Protein AF-A3F598-F1 (afdb_monomer)

Organism: Artemia franciscana (NCBI:txid6661)

Secondary structure (DSSP, 8-state):
--SS-TT-EEEEE-TTS-EEEEEEEEE--TT-TTSSPPPEEEEGGGGHHHHHHHS----

Mean predicted aligned error: 5.58 Å

Structure (mmCIF, N/CA/C/O backbone):
data_AF-A3F598-F1
#
_entry.id   AF-A3F598-F1
#
loop_
_atom_site.group_PDB
_atom_site.id
_atom_site.type_symbol
_atom_site.label_atom_id
_atom_site.label_alt_id
_atom_site.label_comp_id
_atom_site.label_asym_id
_atom_site.label_entity_id
_atom_site.label_seq_id
_atom_site.pdbx_PDB_ins_code
_atom_site.Cartn_x
_atom_site.Cartn_y
_atom_site.Cartn_z
_atom_site.occupancy
_atom_site.B_iso_or_equiv
_atom_site.auth_seq_id
_atom_site.auth_comp_id
_atom_site.auth_asym_id
_atom_site.auth_atom_id
_at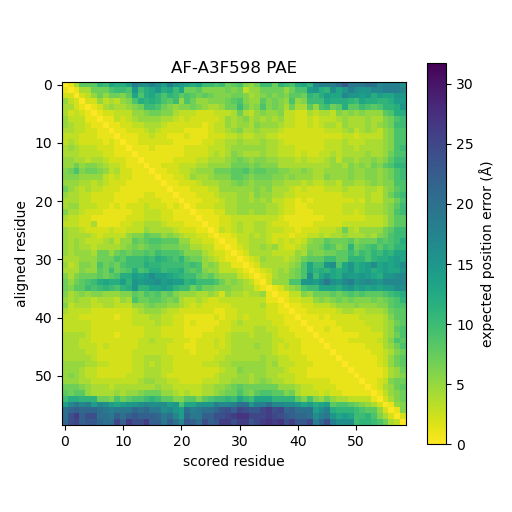om_site.pdbx_PDB_model_num
ATOM 1 N N . THR A 1 1 ? 9.010 -1.263 -7.101 1.00 69.81 1 THR A N 1
ATOM 2 C CA . THR A 1 1 ? 9.382 0.162 -6.980 1.00 69.81 1 THR A CA 1
ATOM 3 C C . THR A 1 1 ? 10.896 0.224 -6.888 1.00 69.81 1 THR A C 1
ATOM 5 O O . THR A 1 1 ? 11.477 -0.775 -6.484 1.00 69.81 1 THR A O 1
ATOM 8 N N . CYS A 1 2 ? 11.547 1.309 -7.312 1.00 73.25 2 CYS A N 1
ATOM 9 C CA . CYS A 1 2 ? 13.002 1.446 -7.124 1.00 73.25 2 CYS A CA 1
ATOM 10 C C . CYS A 1 2 ? 13.352 2.154 -5.812 1.00 73.25 2 CYS A C 1
ATOM 12 O O . CYS A 1 2 ? 14.285 1.764 -5.128 1.00 73.25 2 CYS A O 1
ATOM 14 N N . ASN A 1 3 ? 12.563 3.168 -5.450 1.00 80.44 3 ASN A N 1
ATOM 15 C CA . ASN A 1 3 ? 12.836 4.055 -4.315 1.00 80.44 3 ASN A CA 1
ATOM 16 C C . ASN A 1 3 ? 11.950 3.761 -3.094 1.00 80.44 3 ASN A C 1
ATOM 18 O O . ASN A 1 3 ? 11.669 4.661 -2.312 1.00 80.44 3 ASN A O 1
ATOM 22 N N . GLY A 1 4 ? 11.418 2.545 -2.974 1.00 78.12 4 GLY A N 1
ATOM 23 C CA . GLY A 1 4 ? 10.552 2.172 -1.858 1.00 78.12 4 GLY A CA 1
ATOM 24 C C . GLY A 1 4 ? 10.982 0.852 -1.246 1.00 78.12 4 GLY A C 1
ATOM 25 O O . GLY A 1 4 ? 11.584 0.023 -1.925 1.00 78.12 4 GLY A O 1
ATOM 26 N N . ASP A 1 5 ? 10.619 0.649 0.013 1.00 82.25 5 ASP A N 1
ATOM 27 C CA . ASP A 1 5 ? 10.961 -0.566 0.740 1.00 82.25 5 ASP A CA 1
ATOM 28 C C . ASP A 1 5 ? 10.011 -1.718 0.394 1.00 82.25 5 ASP A C 1
ATOM 30 O O . ASP A 1 5 ? 8.809 -1.530 0.159 1.00 82.25 5 ASP A O 1
ATOM 34 N N . SER A 1 6 ? 10.545 -2.940 0.400 1.00 84.81 6 SER A N 1
ATOM 35 C CA . SER A 1 6 ? 9.714 -4.148 0.360 1.00 84.81 6 SER A CA 1
ATOM 36 C C . SER A 1 6 ? 8.831 -4.186 1.609 1.00 84.81 6 SER A C 1
ATOM 38 O O . SER A 1 6 ? 9.333 -4.050 2.721 1.00 84.81 6 SER A O 1
ATOM 40 N N . GLY A 1 7 ? 7.514 -4.326 1.435 1.00 89.69 7 GLY A N 1
ATOM 41 C CA . GLY A 1 7 ? 6.548 -4.192 2.532 1.00 89.69 7 GLY A CA 1
ATOM 42 C C . GLY A 1 7 ? 6.207 -2.748 2.933 1.00 89.69 7 GLY A C 1
ATOM 43 O O . GLY A 1 7 ? 5.410 -2.551 3.847 1.00 89.69 7 GLY A O 1
ATOM 44 N N . GLY A 1 8 ? 6.761 -1.734 2.259 1.00 91.06 8 GLY A N 1
ATOM 45 C CA . GLY A 1 8 ? 6.454 -0.327 2.530 1.00 91.06 8 GLY A CA 1
ATOM 46 C C . GLY A 1 8 ? 5.032 0.08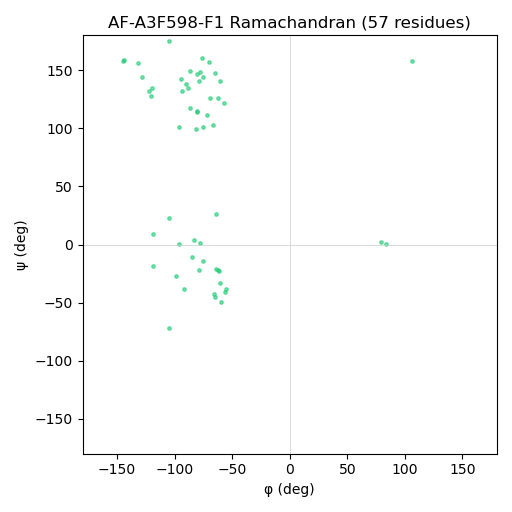8 2.105 1.00 91.06 8 GLY A C 1
ATOM 47 O O . GLY A 1 8 ? 4.436 -0.554 1.230 1.00 91.06 8 GLY A O 1
ATOM 48 N N . PRO A 1 9 ? 4.476 1.165 2.694 1.00 93.19 9 PRO A N 1
ATOM 49 C CA . PRO A 1 9 ? 3.119 1.619 2.411 1.00 93.19 9 PRO A CA 1
ATOM 50 C C . PRO A 1 9 ? 3.019 2.406 1.096 1.00 93.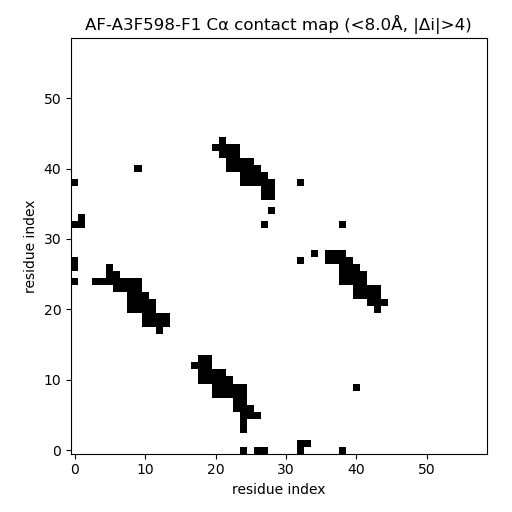19 9 PRO A C 1
ATOM 52 O O . PRO A 1 9 ? 3.840 3.270 0.796 1.00 93.19 9 PRO A O 1
ATOM 55 N N . LEU A 1 10 ? 1.936 2.172 0.356 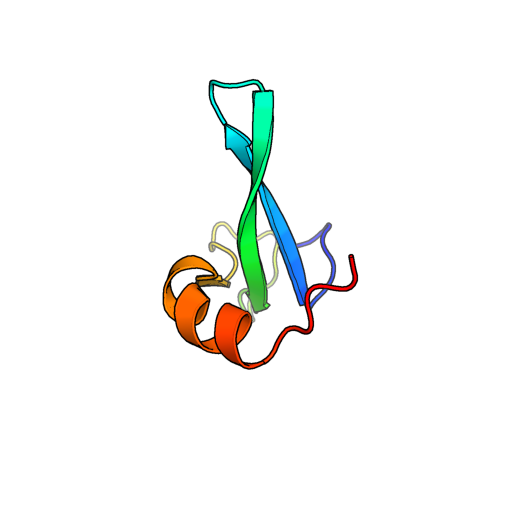1.00 92.69 10 LEU A N 1
ATOM 56 C CA . LEU A 1 10 ? 1.455 3.052 -0.706 1.00 92.69 10 LEU A CA 1
ATOM 57 C C . LEU A 1 10 ? 0.362 3.954 -0.129 1.00 92.69 10 LEU A C 1
ATOM 59 O O . LEU A 1 10 ? -0.782 3.522 0.045 1.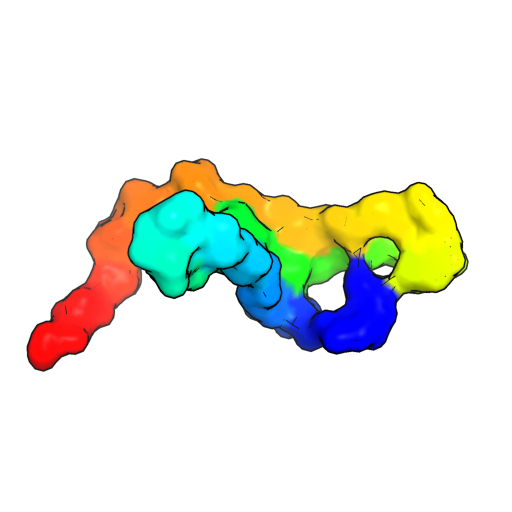00 92.69 10 LEU A O 1
ATOM 63 N N . ASN A 1 11 ? 0.723 5.200 0.173 1.00 94.88 11 ASN A N 1
ATOM 64 C CA . ASN A 1 11 ? -0.189 6.195 0.728 1.00 94.88 11 ASN A CA 1
ATOM 65 C C . ASN A 1 11 ? -0.794 7.077 -0.369 1.00 94.88 11 ASN A C 1
ATOM 67 O O . ASN A 1 11 ? -0.113 7.462 -1.316 1.00 94.88 11 ASN A O 1
ATOM 71 N N . TYR A 1 12 ? -2.064 7.431 -0.201 1.00 95.00 12 TYR A N 1
ATOM 72 C CA . TYR A 1 12 ? -2.794 8.353 -1.061 1.00 95.00 12 TYR A CA 1
ATOM 73 C C . TYR A 1 12 ? -3.334 9.522 -0.237 1.00 95.00 12 TYR A C 1
ATOM 75 O O . TYR A 1 12 ? -3.918 9.304 0.827 1.00 95.00 12 TYR A O 1
ATOM 83 N N . LEU A 1 13 ? -3.125 10.749 -0.724 1.00 96.94 13 LEU A N 1
ATOM 84 C CA . LEU A 1 13 ? -3.674 11.963 -0.125 1.00 96.94 13 LEU A CA 1
ATOM 85 C C . LEU A 1 13 ? -5.130 12.126 -0.567 1.00 96.94 13 LEU A C 1
ATOM 87 O O . LEU A 1 13 ? -5.420 12.325 -1.746 1.00 96.94 13 LEU A O 1
ATOM 91 N N . MET A 1 14 ? -6.040 12.023 0.390 1.00 95.56 14 MET A N 1
ATOM 92 C CA . MET A 1 14 ? -7.471 12.190 0.186 1.00 95.56 14 MET A CA 1
ATOM 93 C C . MET A 1 14 ? -7.833 13.672 0.031 1.00 95.56 14 MET A C 1
ATOM 95 O O . MET A 1 14 ? -7.105 14.562 0.470 1.00 95.56 14 MET A O 1
ATOM 99 N N . ALA A 1 15 ? -9.008 13.940 -0.542 1.00 96.12 15 ALA A N 1
ATOM 100 C CA . ALA A 1 15 ? -9.519 15.303 -0.718 1.00 96.12 15 ALA A CA 1
ATOM 101 C C . ALA A 1 15 ? -9.732 16.062 0.609 1.00 96.12 15 ALA A C 1
ATOM 103 O O . ALA A 1 15 ? -9.718 17.288 0.618 1.00 96.12 15 ALA A O 1
ATOM 104 N N . ASP A 1 16 ? -9.907 15.343 1.722 1.00 96.31 16 ASP A N 1
ATOM 105 C CA . ASP A 1 16 ? -10.033 15.904 3.075 1.00 96.31 16 ASP A CA 1
ATOM 106 C C . ASP A 1 16 ? -8.677 16.215 3.743 1.00 96.31 16 ASP A C 1
ATOM 108 O O . ASP A 1 16 ? -8.637 16.622 4.902 1.00 96.31 16 ASP A O 1
ATOM 112 N N . GLY A 1 17 ? -7.562 16.025 3.029 1.00 96.44 17 GLY A N 1
ATOM 113 C CA . GLY A 1 17 ? -6.210 16.268 3.530 1.00 96.44 17 GLY A CA 1
ATOM 114 C C . GLY A 1 17 ? -5.614 15.115 4.343 1.00 96.44 17 GLY A C 1
ATOM 115 O O . GLY A 1 17 ? -4.475 15.220 4.797 1.00 96.44 17 GLY A O 1
ATOM 116 N N . THR A 1 18 ? -6.338 14.006 4.521 1.00 96.69 18 THR A N 1
ATOM 117 C CA . THR A 1 18 ? -5.824 12.825 5.226 1.00 96.69 18 THR A CA 1
ATOM 118 C C . THR A 1 18 ? -5.054 11.892 4.294 1.00 96.69 18 THR A C 1
ATOM 120 O O . THR A 1 18 ? -5.363 11.770 3.109 1.00 96.69 18 THR A O 1
ATOM 123 N N . TYR A 1 19 ? -4.053 11.186 4.823 1.00 96.00 19 TYR A N 1
ATOM 124 C CA . TYR A 1 19 ? -3.379 10.113 4.090 1.00 96.00 19 TYR A CA 1
ATOM 125 C C . TYR A 1 19 ? -4.016 8.764 4.413 1.00 96.00 19 TYR A C 1
ATOM 127 O O . TYR A 1 19 ? -4.198 8.419 5.581 1.00 96.00 19 TYR A O 1
ATOM 135 N N . LYS A 1 20 ? -4.308 7.973 3.378 1.00 95.06 20 LYS A N 1
ATOM 136 C CA . LYS A 1 20 ? -4.777 6.589 3.516 1.00 95.06 20 LYS A CA 1
ATOM 137 C C . LYS A 1 20 ? -3.819 5.624 2.841 1.00 95.06 20 LYS A C 1
ATOM 139 O O . LYS A 1 20 ? -3.411 5.846 1.703 1.00 95.06 20 LYS A O 1
ATOM 144 N N . THR A 1 21 ? -3.500 4.527 3.518 1.00 95.06 21 THR A N 1
ATOM 145 C CA . THR A 1 21 ? -2.706 3.443 2.936 1.00 95.06 21 THR A CA 1
ATOM 146 C C . THR A 1 21 ? -3.603 2.552 2.081 1.00 95.06 21 THR A C 1
ATOM 148 O O . THR A 1 21 ? -4.516 1.900 2.586 1.00 95.06 21 THR A O 1
ATOM 151 N N . LEU A 1 22 ? -3.350 2.528 0.773 1.00 94.50 22 LEU A N 1
ATOM 152 C CA . LEU A 1 22 ? -4.117 1.736 -0.194 1.00 94.50 22 LEU A CA 1
ATOM 153 C C . LEU A 1 22 ? -3.428 0.417 -0.545 1.00 94.50 22 LEU A C 1
ATOM 155 O O . LEU A 1 22 ? -4.094 -0.554 -0.916 1.00 94.50 22 LEU A O 1
ATOM 159 N N . GLY A 1 23 ? -2.102 0.382 -0.429 1.00 94.25 23 GLY A N 1
ATOM 160 C CA . GLY A 1 23 ? -1.300 -0.759 -0.834 1.00 94.25 23 GLY A CA 1
ATOM 161 C C . GLY A 1 23 ? -0.106 -1.015 0.072 1.00 94.25 23 GLY A C 1
ATOM 162 O O . GLY A 1 23 ? 0.364 -0.115 0.763 1.00 94.25 23 GLY A O 1
ATOM 163 N N . ILE A 1 24 ? 0.396 -2.244 0.028 1.00 93.88 24 ILE A N 1
ATOM 164 C CA . ILE A 1 24 ? 1.678 -2.642 0.621 1.00 93.88 24 ILE A CA 1
ATOM 165 C C . ILE A 1 24 ? 2.554 -3.182 -0.509 1.00 93.88 24 ILE A C 1
ATOM 167 O O . ILE A 1 24 ? 2.097 -4.041 -1.267 1.00 93.88 24 ILE A O 1
ATOM 171 N N . THR A 1 25 ? 3.781 -2.676 -0.653 1.00 92.75 25 THR A N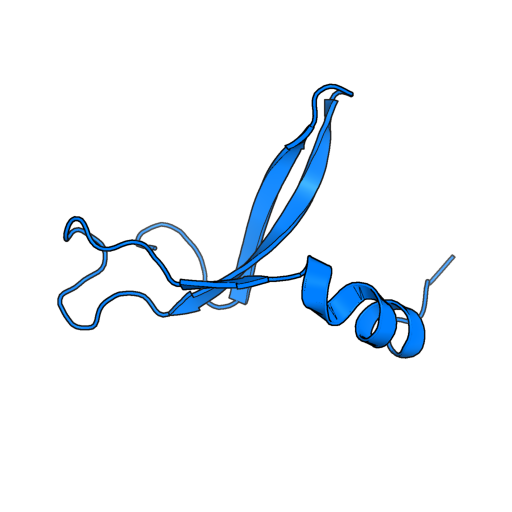 1
ATOM 172 C CA . THR A 1 25 ? 4.708 -3.092 -1.719 1.00 92.75 25 THR A CA 1
ATOM 173 C C . THR A 1 25 ? 4.941 -4.599 -1.661 1.00 92.75 25 THR A C 1
ATOM 175 O O . THR A 1 25 ? 5.410 -5.108 -0.644 1.00 92.75 25 THR A O 1
ATOM 178 N N . SER A 1 26 ? 4.629 -5.302 -2.753 1.00 89.06 26 SER A N 1
ATOM 179 C CA . SER A 1 26 ? 4.799 -6.752 -2.854 1.00 89.06 26 SER A CA 1
ATOM 180 C C . SER A 1 26 ? 6.011 -7.099 -3.712 1.00 89.06 26 SER A C 1
ATOM 182 O O . SER A 1 26 ? 7.045 -7.488 -3.179 1.00 89.06 26 SER A O 1
ATOM 184 N N . PHE A 1 27 ? 5.927 -6.902 -5.028 1.00 86.94 27 PHE A N 1
ATOM 185 C CA . PHE A 1 27 ? 7.022 -7.216 -5.944 1.00 86.94 27 PHE A CA 1
ATOM 186 C C . PHE A 1 27 ? 7.103 -6.219 -7.100 1.00 86.94 27 PHE A C 1
ATOM 188 O O . PHE A 1 27 ? 6.143 -5.527 -7.442 1.00 86.94 27 PHE A O 1
ATOM 195 N N . GLY A 1 28 ? 8.288 -6.131 -7.696 1.00 86.81 28 GLY A N 1
ATOM 196 C CA . GLY A 1 28 ? 8.516 -5.459 -8.971 1.00 86.81 28 GLY A CA 1
ATOM 197 C C . GLY A 1 28 ? 8.713 -6.471 -10.095 1.00 86.81 28 GLY A C 1
ATOM 198 O O . GLY A 1 28 ? 8.790 -7.675 -9.856 1.00 86.81 28 GLY A O 1
ATOM 199 N N . SER A 1 29 ? 8.822 -5.978 -11.326 1.00 85.12 29 SER A N 1
ATOM 200 C CA . SER A 1 29 ? 9.191 -6.820 -12.464 1.00 85.12 29 SER A CA 1
ATOM 201 C C . SER A 1 29 ? 10.579 -7.440 -12.270 1.00 85.12 29 SER A C 1
ATOM 203 O O . SER A 1 29 ? 11.511 -6.766 -11.828 1.00 85.12 29 SER A O 1
ATOM 205 N N . SER A 1 30 ? 10.738 -8.706 -12.667 1.00 83.62 30 SER A N 1
ATOM 206 C CA . SER A 1 30 ? 12.042 -9.384 -12.717 1.00 83.62 30 SER A CA 1
ATOM 207 C C . SER A 1 30 ? 13.002 -8.745 -13.725 1.00 83.62 30 SER A C 1
ATOM 209 O O . SER A 1 30 ? 14.213 -8.888 -13.595 1.00 83.62 30 SER A O 1
ATOM 211 N N . ALA A 1 31 ? 12.472 -7.998 -14.699 1.00 84.94 31 ALA A N 1
ATOM 212 C CA . ALA A 1 31 ? 13.251 -7.237 -15.673 1.00 84.94 31 ALA A CA 1
ATOM 213 C C . ALA A 1 31 ? 13.824 -5.915 -15.113 1.00 84.94 31 ALA A C 1
ATOM 215 O O . ALA A 1 31 ? 14.466 -5.171 -15.855 1.00 84.94 31 ALA A O 1
ATOM 216 N N . GLY A 1 32 ? 13.582 -5.612 -13.833 1.00 78.69 32 GLY A N 1
ATOM 217 C CA . GLY A 1 32 ? 14.014 -4.386 -13.164 1.00 78.69 32 GLY A CA 1
ATOM 218 C C . GLY A 1 32 ? 12.871 -3.396 -12.922 1.00 78.69 32 GLY A C 1
ATOM 219 O O . GLY A 1 32 ? 11.832 -3.432 -13.580 1.00 78.69 32 GLY A O 1
ATOM 220 N N . CYS A 1 33 ? 13.067 -2.506 -11.948 1.00 76.50 33 CYS A N 1
ATOM 221 C CA . CYS A 1 33 ? 12.051 -1.558 -11.478 1.00 76.50 33 CYS A CA 1
ATOM 222 C C . CYS A 1 33 ? 11.966 -0.255 -12.300 1.00 76.50 33 CYS A C 1
ATOM 224 O O . CYS A 1 33 ? 11.023 0.506 -12.103 1.00 76.50 33 CYS A O 1
ATOM 226 N N . GLU A 1 34 ? 12.935 -0.012 -13.190 1.00 79.06 34 GLU A N 1
ATOM 227 C CA . GLU A 1 34 ? 13.009 1.151 -14.098 1.00 79.06 34 GLU A CA 1
ATOM 228 C C . GLU A 1 34 ? 12.463 0.848 -15.500 1.00 79.06 34 GLU A C 1
ATOM 230 O O . GLU A 1 34 ? 12.490 1.687 -16.396 1.00 79.06 34 GLU A O 1
ATOM 235 N N . LYS A 1 35 ? 11.995 -0.380 -15.720 1.00 77.25 35 LYS A N 1
ATOM 236 C CA . LYS A 1 35 ? 11.190 -0.706 -16.895 1.00 77.25 35 LYS A CA 1
ATOM 237 C C . LYS A 1 35 ? 9.772 -0.198 -16.644 1.00 77.25 35 LYS A C 1
ATOM 239 O O . LYS A 1 35 ? 9.330 -0.254 -15.501 1.00 77.25 35 LYS A O 1
ATOM 244 N N . ASP A 1 36 ? 9.053 0.215 -17.690 1.00 77.62 36 ASP A N 1
ATOM 245 C CA . ASP A 1 36 ? 7.668 0.742 -17.646 1.00 77.62 36 ASP A CA 1
ATOM 246 C C . ASP A 1 36 ? 6.602 -0.276 -17.165 1.00 77.62 36 ASP A C 1
ATOM 248 O O . ASP A 1 36 ? 5.424 -0.206 -17.515 1.00 77.62 36 ASP A O 1
ATOM 252 N N . TYR A 1 37 ? 6.998 -1.259 -16.358 1.00 84.75 37 TYR A N 1
ATOM 253 C CA . TYR A 1 37 ? 6.117 -2.189 -15.682 1.00 84.75 37 TYR A CA 1
ATOM 254 C C . TYR A 1 37 ? 5.679 -1.621 -14.329 1.00 84.75 37 TYR A C 1
ATOM 256 O O . TYR A 1 37 ? 6.514 -1.165 -13.541 1.00 84.75 37 TYR A O 1
ATOM 264 N N . PRO A 1 38 ? 4.383 -1.710 -13.997 1.00 83.88 38 PRO A N 1
ATOM 265 C CA . PRO A 1 38 ? 3.908 -1.305 -12.686 1.00 83.88 38 PRO A CA 1
ATOM 266 C C . PRO A 1 38 ? 4.491 -2.210 -11.593 1.00 83.88 38 PRO A C 1
ATOM 268 O O . PRO A 1 38 ? 4.701 -3.409 -11.786 1.00 83.88 38 PRO A O 1
ATOM 271 N N . ALA A 1 39 ? 4.712 -1.640 -10.410 1.00 87.88 39 ALA A N 1
ATOM 272 C CA . ALA A 1 39 ? 4.953 -2.434 -9.212 1.00 87.88 39 ALA A CA 1
ATOM 273 C C . ALA A 1 39 ? 3.634 -3.047 -8.715 1.00 87.88 39 ALA A C 1
ATOM 275 O O . ALA A 1 39 ? 2.579 -2.415 -8.792 1.00 87.88 39 ALA A O 1
ATOM 276 N N . ALA A 1 40 ? 3.699 -4.265 -8.183 1.00 91.19 40 ALA A N 1
ATOM 277 C CA . ALA A 1 40 ? 2.558 -4.939 -7.588 1.00 91.19 40 ALA A CA 1
ATOM 278 C C . ALA A 1 40 ? 2.456 -4.619 -6.091 1.00 91.19 40 ALA A C 1
ATOM 280 O O . ALA A 1 40 ? 3.452 -4.639 -5.359 1.00 91.19 40 ALA A O 1
ATOM 281 N N . PHE A 1 41 ? 1.229 -4.378 -5.634 1.00 93.56 41 PHE A N 1
ATOM 282 C CA . PHE A 1 41 ? 0.912 -4.063 -4.245 1.00 93.56 41 PHE A CA 1
ATOM 283 C C . PHE A 1 41 ? -0.193 -4.987 -3.732 1.00 93.56 41 PHE A C 1
ATOM 285 O O . PHE A 1 41 ? -1.138 -5.298 -4.459 1.00 93.56 41 PHE A O 1
ATOM 292 N N . VAL A 1 42 ? -0.115 -5.377 -2.460 1.00 95.06 42 VAL A N 1
ATOM 293 C CA . VAL A 1 42 ? -1.251 -5.991 -1.761 1.00 95.06 42 VAL A CA 1
ATOM 294 C C . VAL A 1 42 ? -2.318 -4.921 -1.567 1.00 95.06 42 VAL A C 1
ATOM 296 O O . VAL A 1 42 ? -2.027 -3.868 -1.009 1.00 95.06 42 VAL A O 1
ATOM 299 N N . ARG A 1 43 ? -3.554 -5.181 -2.003 1.00 95.25 43 ARG A N 1
ATOM 300 C CA . ARG A 1 43 ? -4.675 -4.242 -1.864 1.00 95.25 43 ARG A CA 1
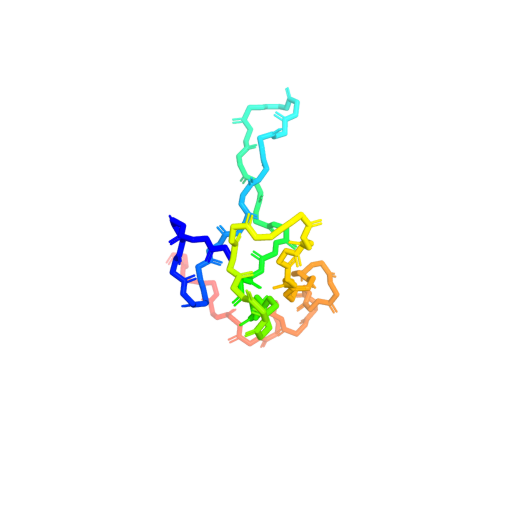ATOM 301 C C . ARG A 1 43 ? -5.185 -4.228 -0.420 1.00 95.25 43 ARG A C 1
ATOM 303 O O . ARG A 1 43 ? -5.959 -5.106 -0.049 1.00 95.25 43 ARG A O 1
ATOM 310 N N . VAL A 1 44 ? -4.815 -3.215 0.368 1.00 95.00 44 VAL A N 1
ATOM 311 C CA . VAL A 1 44 ? -5.162 -3.112 1.804 1.00 95.00 44 VAL A CA 1
ATOM 312 C C . VAL A 1 44 ? -6.671 -3.194 2.032 1.00 95.00 44 VAL A C 1
ATOM 314 O O . VAL A 1 44 ? -7.126 -3.874 2.947 1.00 95.00 44 VAL A O 1
ATOM 317 N N . THR A 1 45 ? -7.462 -2.585 1.146 1.00 93.44 45 THR A N 1
ATOM 318 C CA . THR A 1 45 ? -8.927 -2.585 1.254 1.00 93.44 45 THR A CA 1
ATOM 319 C C . THR A 1 45 ? -9.556 -3.979 1.175 1.00 93.44 45 THR A C 1
ATOM 321 O O . THR A 1 45 ? -10.655 -4.164 1.680 1.00 93.44 45 THR A O 1
ATOM 324 N N . ALA A 1 46 ? -8.871 -4.975 0.596 1.00 95.88 46 ALA A N 1
ATOM 325 C CA . ALA A 1 46 ? -9.350 -6.360 0.574 1.00 95.88 46 ALA A CA 1
ATOM 326 C C . ALA A 1 46 ? -9.194 -7.089 1.919 1.00 95.88 46 ALA A C 1
ATOM 328 O O . ALA A 1 46 ? -9.769 -8.159 2.087 1.00 95.88 46 ALA A O 1
ATOM 329 N N . TYR A 1 47 ? -8.411 -6.538 2.848 1.00 94.94 47 TYR A N 1
ATOM 330 C CA . TYR A 1 47 ? -8.045 -7.192 4.105 1.00 94.94 47 TYR A CA 1
ATOM 331 C C . TYR A 1 47 ? -8.514 -6.420 5.339 1.00 94.94 47 TYR A C 1
ATOM 333 O O . TYR A 1 47 ? -8.135 -6.790 6.444 1.00 94.94 47 TYR A O 1
ATOM 341 N N . LEU A 1 48 ? -9.332 -5.371 5.190 1.00 93.38 48 LEU A N 1
ATOM 342 C CA . LEU A 1 48 ? -9.752 -4.531 6.319 1.00 93.38 48 LEU A CA 1
ATOM 343 C C . LEU A 1 48 ? -10.426 -5.335 7.435 1.00 93.38 48 LEU A C 1
ATOM 345 O O . LEU A 1 48 ? -10.103 -5.112 8.595 1.00 93.38 48 LEU A O 1
ATOM 349 N N . ASP A 1 49 ? -11.271 -6.312 7.098 1.00 94.12 49 ASP A N 1
ATOM 350 C CA . ASP A 1 49 ? -11.950 -7.155 8.093 1.00 94.12 49 ASP A CA 1
ATOM 351 C C . ASP A 1 49 ? -10.963 -8.038 8.867 1.00 94.12 49 ASP A C 1
ATOM 353 O O . ASP A 1 49 ? -11.033 -8.160 10.094 1.00 94.12 49 ASP A O 1
ATOM 357 N N . TRP A 1 50 ? -9.996 -8.626 8.154 1.00 94.69 50 TRP A N 1
ATOM 358 C CA . TRP A 1 50 ? -8.932 -9.4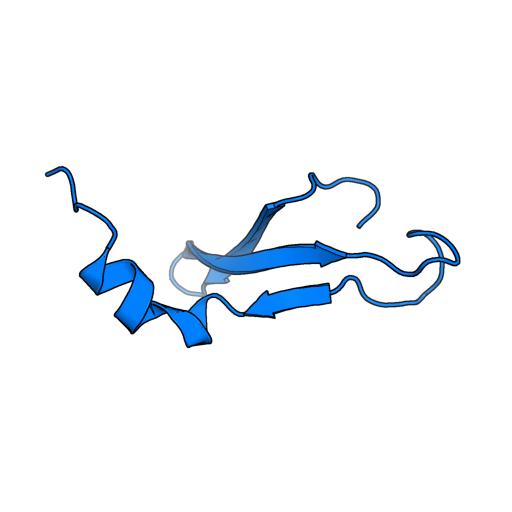14 8.770 1.00 94.69 50 TRP A CA 1
ATOM 359 C C . TRP A 1 50 ? -8.052 -8.534 9.659 1.00 94.69 50 TRP A C 1
ATOM 361 O O . TRP A 1 50 ? -7.776 -8.903 10.798 1.00 94.69 50 TRP A O 1
ATOM 371 N N . ILE A 1 51 ? -7.664 -7.350 9.177 1.00 92.69 51 ILE A N 1
ATOM 372 C CA . ILE A 1 51 ? -6.882 -6.380 9.945 1.00 92.69 51 ILE A CA 1
ATOM 373 C C . ILE A 1 51 ? -7.655 -5.975 11.201 1.00 92.69 51 ILE A C 1
ATOM 375 O O . ILE A 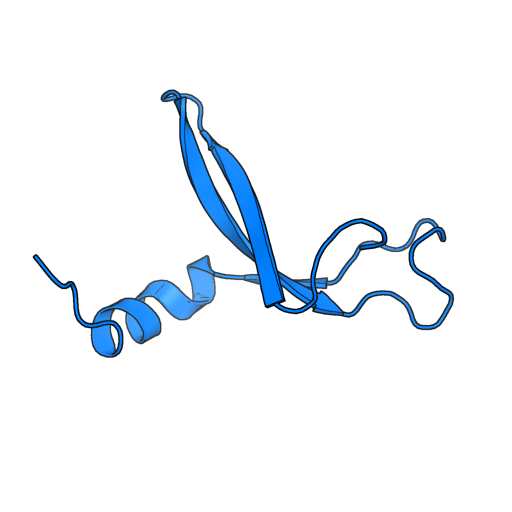1 51 ? -7.101 -6.063 12.285 1.00 92.69 51 ILE A O 1
ATOM 379 N N . ALA A 1 52 ? -8.931 -5.605 11.096 1.00 91.12 52 ALA A N 1
ATOM 380 C CA . ALA A 1 52 ? -9.746 -5.201 12.242 1.00 91.12 52 ALA A CA 1
ATOM 381 C C . ALA A 1 52 ? -9.885 -6.316 13.293 1.00 91.12 52 ALA A C 1
ATOM 383 O O . ALA A 1 52 ? -9.917 -6.037 14.488 1.00 91.12 52 ALA A O 1
ATOM 384 N N . SER A 1 53 ? -9.918 -7.577 12.855 1.00 93.94 53 SER A N 1
ATOM 385 C CA . SER A 1 53 ? -10.021 -8.736 13.749 1.00 93.94 53 SER A CA 1
ATOM 386 C C . SER A 1 53 ? -8.698 -9.116 14.427 1.00 93.94 53 SER A C 1
ATOM 388 O O . SER A 1 53 ? -8.715 -9.798 15.448 1.00 93.94 53 SER A O 1
ATOM 390 N N . ASN A 1 54 ? -7.551 -8.714 13.865 1.00 93.81 54 ASN A N 1
ATOM 391 C CA . ASN A 1 54 ? -6.220 -9.162 14.308 1.00 93.81 54 ASN A CA 1
ATOM 392 C C . ASN A 1 54 ? -5.316 -8.024 14.807 1.00 93.81 54 ASN A C 1
ATOM 394 O O . ASN A 1 54 ? -4.341 -8.272 15.517 1.00 93.81 54 ASN A O 1
ATOM 398 N N . ALA A 1 55 ? -5.621 -6.777 14.461 1.00 85.94 55 ALA A N 1
ATOM 399 C CA . ALA A 1 55 ? -4.918 -5.606 14.947 1.00 85.94 55 ALA A CA 1
ATOM 400 C C . ALA A 1 55 ? -5.538 -5.175 16.274 1.00 85.94 55 ALA A C 1
ATOM 402 O O . ALA A 1 55 ? -6.703 -4.788 16.356 1.00 85.94 55 ALA A O 1
ATOM 403 N N . LYS A 1 56 ? -4.735 -5.211 17.335 1.00 77.00 56 LYS A N 1
ATOM 404 C CA . LYS A 1 56 ? -5.133 -4.625 18.608 1.00 77.00 56 LYS A CA 1
ATOM 405 C C . LYS A 1 56 ? -5.090 -3.108 18.443 1.00 77.00 56 LYS A C 1
ATOM 407 O O . LYS A 1 56 ? -4.009 -2.544 18.290 1.00 77.00 56 LYS A O 1
ATOM 412 N N . VAL A 1 57 ? -6.249 -2.452 18.456 1.00 69.75 57 VAL A N 1
ATOM 413 C CA . VAL A 1 57 ? -6.295 -0.993 18.595 1.00 69.75 57 VAL A CA 1
ATOM 414 C C . VAL A 1 57 ? -5.778 -0.689 19.996 1.00 69.75 57 VAL A C 1
ATOM 416 O O . VAL A 1 57 ? -6.455 -0.957 20.987 1.00 69.75 57 VAL A O 1
ATOM 419 N N . ILE A 1 58 ? -4.532 -0.233 20.084 1.00 61.16 58 ILE A N 1
ATOM 420 C CA . ILE A 1 58 ? -3.970 0.263 21.336 1.00 61.16 58 ILE A CA 1
ATOM 421 C C . ILE A 1 58 ? -4.471 1.702 21.451 1.00 61.16 58 ILE A C 1
ATOM 423 O O . ILE A 1 58 ? -4.000 2.576 20.724 1.00 61.16 58 ILE A O 1
ATOM 427 N N . GLY A 1 59 ? -5.523 1.882 22.251 1.00 44.22 59 GLY A N 1
ATOM 428 C CA . GLY A 1 59 ? -6.002 3.194 22.687 1.00 44.22 59 GLY A CA 1
ATOM 429 C C . GLY A 1 59 ? -5.184 3.729 23.848 1.00 44.22 59 GLY A C 1
ATOM 430 O O . GLY A 1 59 ? -4.575 2.899 24.565 1.00 44.22 59 GLY A O 1
#

Solvent-accessible surface area (backbone atoms only — not comparable to full-atom values): 3740 Å² total; per-residue (Å²): 79,76,93,60,55,83,66,32,76,40,68,44,80,43,98,88,74,46,76,44,69,50,27,30,38,64,48,49,49,93,88,40,49,88,44,100,58,75,57,44,54,47,57,42,79,82,41,49,69,60,46,65,75,70,52,80,82,83,125

Foldseek 3Di:
DVPADQQGFDWDQDPVRDIDTQWGFHAADPVDNPPPGDTDTDGVVVCVVVCVVPPDPPD

Sequence (59 aa):
TCNGDSGGPLNYLMADGTYKTLGITSFGSSAGCEKDYPAAFVRVTAYLDWIASNAKVIG

InterPro domains:
  IPR001254 Serine proteases, trypsin domain [PF00089] (1-51)
  IPR009003 Peptidase S1, PA clan [SSF50494] (1-56)
  IPR051333 CLIP domain-containing serine protease [PTHR24260] (1-55)

Nearest PDB structures (foldseek):
  1pyt-assembly1_C  TM=9.204E-01  e=5.101E-04  Bos taurus
  3ncl-assembly1_A  TM=8.856E-01  e=3.609E-02  Homo sapiens
  2xrc-assembly2_B  TM=9.011E-01  e=4.393E-02  Homo sapiens
  9dpf-assembly2_C  TM=8.760E-01  e=5.008E-02  Homo sapiens
  5o32-assembly1_J  TM=7.367E-01  e=6.096E-02  Homo sapiens

pLDDT: mean 87.68, std 9.96, range [44.22, 96.94]

Radius of gyration: 13.95 Å; Cα contacts (8 Å, |Δi|>4): 75; chains: 1; bounding box: 26×26×40 Å